Protein AF-A0A2K3KJ67-F1 (afdb_monomer_lite)

Structure (mmCIF, N/CA/C/O backbone):
data_AF-A0A2K3KJ67-F1
#
_entry.id   AF-A0A2K3KJ67-F1
#
loop_
_atom_site.group_PDB
_atom_site.id
_atom_site.type_symbol
_atom_site.label_atom_id
_atom_site.label_alt_id
_atom_site.label_comp_id
_atom_site.label_asym_id
_atom_site.label_entity_id
_atom_site.label_seq_id
_atom_site.pdbx_PDB_ins_code
_atom_site.Cartn_x
_atom_site.Cartn_y
_atom_site.Cartn_z
_atom_site.occupancy
_atom_site.B_iso_or_equiv
_atom_site.auth_seq_id
_atom_site.auth_comp_id
_atom_site.auth_asym_id
_atom_site.auth_atom_id
_atom_site.pdbx_PDB_model_num
ATOM 1 N N . MET A 1 1 ? 28.065 16.083 -2.237 1.00 53.19 1 MET A N 1
ATOM 2 C CA . MET A 1 1 ? 26.720 16.660 -2.089 1.00 53.19 1 MET A CA 1
ATOM 3 C C . MET A 1 1 ? 25.867 15.986 -3.131 1.00 53.19 1 MET A C 1
ATOM 5 O O . MET A 1 1 ? 26.121 16.191 -4.315 1.00 53.19 1 MET A O 1
ATOM 9 N N . ASP A 1 2 ? 25.000 15.071 -2.716 1.00 60.53 2 ASP A N 1
ATOM 10 C CA . ASP A 1 2 ? 24.106 14.408 -3.655 1.00 60.53 2 ASP A CA 1
ATOM 11 C C . ASP A 1 2 ? 22.983 15.401 -4.001 1.00 60.53 2 ASP A C 1
ATOM 13 O O . ASP A 1 2 ? 22.288 15.850 -3.090 1.00 60.53 2 ASP A O 1
ATOM 17 N N . PRO A 1 3 ? 22.783 15.794 -5.271 1.00 63.31 3 PRO A N 1
ATOM 18 C CA . PRO A 1 3 ? 21.736 16.752 -5.637 1.00 63.31 3 PRO A CA 1
ATOM 19 C C . PRO A 1 3 ? 20.324 16.268 -5.264 1.00 63.31 3 PRO A C 1
ATOM 21 O O . PRO A 1 3 ? 19.387 17.058 -5.268 1.00 63.31 3 PRO A O 1
ATOM 24 N N . ARG A 1 4 ? 20.155 14.988 -4.895 1.00 62.88 4 ARG A N 1
ATOM 25 C CA . ARG A 1 4 ? 18.909 14.428 -4.350 1.00 62.88 4 ARG A CA 1
ATOM 26 C C . ARG A 1 4 ? 18.624 14.840 -2.901 1.00 62.88 4 ARG A C 1
ATOM 28 O O . ARG A 1 4 ? 17.488 14.661 -2.466 1.00 62.88 4 ARG A O 1
ATOM 35 N N . GLU A 1 5 ? 19.600 15.359 -2.155 1.00 57.91 5 GLU A N 1
ATOM 36 C CA . GLU A 1 5 ? 19.411 15.842 -0.777 1.00 57.91 5 GLU A CA 1
ATOM 37 C C . GLU A 1 5 ? 18.647 17.177 -0.734 1.00 57.91 5 GLU A C 1
ATOM 39 O O . GLU A 1 5 ? 17.746 17.322 0.087 1.00 57.91 5 GLU A O 1
ATOM 44 N N . GLU A 1 6 ? 18.879 18.098 -1.680 1.00 55.84 6 GLU A N 1
ATOM 45 C CA . GLU A 1 6 ? 18.148 19.382 -1.763 1.00 55.84 6 GLU A CA 1
ATOM 46 C C . GLU A 1 6 ? 16.632 19.208 -1.980 1.00 55.84 6 GLU A C 1
ATOM 48 O O . GLU A 1 6 ? 15.830 20.046 -1.567 1.00 55.84 6 GLU A O 1
ATOM 53 N N . PHE A 1 7 ? 16.208 18.101 -2.600 1.00 56.47 7 PHE A N 1
ATOM 54 C CA . PH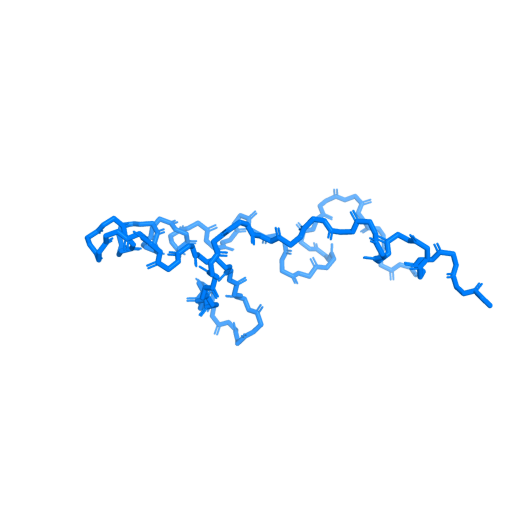E A 1 7 ? 14.789 17.795 -2.807 1.00 56.47 7 PHE A CA 1
ATOM 55 C C . PHE A 1 7 ? 14.127 17.112 -1.606 1.00 56.47 7 PHE A C 1
ATOM 57 O O . PHE A 1 7 ? 12.916 16.897 -1.648 1.00 56.47 7 PHE A O 1
ATOM 64 N N . GLN A 1 8 ? 14.873 16.726 -0.563 1.00 56.06 8 GLN A N 1
ATOM 65 C CA . GLN A 1 8 ? 14.290 16.118 0.640 1.00 56.06 8 GLN A CA 1
ATOM 66 C C . GLN A 1 8 ? 13.661 17.166 1.558 1.00 56.06 8 GLN A C 1
ATOM 68 O O . GLN A 1 8 ? 12.543 16.948 2.019 1.00 56.06 8 GLN A O 1
ATOM 73 N N . ASP A 1 9 ? 14.294 18.333 1.715 1.00 54.88 9 ASP A N 1
ATOM 74 C CA . ASP A 1 9 ? 13.784 19.439 2.547 1.00 54.88 9 ASP A CA 1
ATOM 75 C C . ASP A 1 9 ? 12.467 20.043 2.034 1.00 54.88 9 ASP A C 1
ATOM 77 O O . ASP A 1 9 ? 11.746 20.720 2.764 1.00 54.88 9 ASP A O 1
ATOM 81 N N . ARG A 1 10 ? 12.120 19.786 0.769 1.00 57.16 10 ARG A N 1
ATOM 82 C CA . ARG A 1 10 ? 10.898 20.290 0.129 1.00 57.16 10 ARG A CA 1
ATOM 83 C C . ARG A 1 10 ? 9.787 19.242 0.021 1.00 57.16 10 ARG A C 1
ATOM 85 O O . ARG A 1 10 ? 8.757 19.511 -0.601 1.00 57.16 10 ARG A O 1
ATOM 92 N N . ARG A 1 11 ? 9.980 18.043 0.583 1.00 63.53 11 ARG A N 1
ATOM 93 C CA . ARG A 1 11 ? 8.948 16.998 0.580 1.00 63.53 11 ARG A CA 1
ATOM 94 C C . ARG A 1 11 ? 7.838 17.411 1.534 1.00 63.53 11 ARG A C 1
ATOM 96 O O . ARG A 1 11 ? 8.049 17.533 2.735 1.00 63.53 11 ARG A O 1
ATOM 103 N N . VAL A 1 12 ? 6.651 17.638 0.985 1.00 68.75 12 VAL A N 1
ATOM 104 C CA . VAL A 1 12 ? 5.451 17.858 1.790 1.00 68.75 12 VAL A CA 1
ATOM 105 C C . VAL A 1 12 ? 5.142 16.533 2.476 1.00 68.75 12 VAL A C 1
ATOM 107 O O . VAL A 1 12 ? 4.885 15.534 1.801 1.00 68.75 12 VAL A O 1
ATOM 110 N N . SER A 1 13 ? 5.220 16.509 3.803 1.00 69.38 13 SER A N 1
ATOM 111 C CA . SER A 1 13 ? 4.749 15.361 4.569 1.00 69.38 13 SER A CA 1
ATOM 112 C C . SER A 1 13 ? 3.261 15.144 4.284 1.00 69.38 13 SER A C 1
ATOM 114 O O . SER A 1 13 ? 2.528 16.127 4.120 1.00 69.38 13 SER A O 1
ATOM 116 N N . PRO A 1 14 ? 2.797 13.886 4.218 1.00 70.19 14 PRO A N 1
ATOM 117 C CA . PRO A 1 14 ? 1.374 13.594 4.146 1.00 70.19 14 PRO A CA 1
ATOM 118 C C . PRO A 1 14 ? 0.616 14.370 5.229 1.00 70.19 14 PRO A C 1
ATOM 120 O O . PRO A 1 14 ? 1.075 14.468 6.365 1.00 70.19 14 PRO A O 1
ATOM 123 N N . ILE A 1 15 ? -0.524 14.955 4.859 1.00 79.75 15 ILE A N 1
ATOM 124 C CA . ILE A 1 15 ? -1.362 15.729 5.790 1.00 79.75 15 ILE A CA 1
ATOM 125 C C . ILE A 1 15 ? -2.003 14.796 6.832 1.00 79.75 15 ILE A C 1
ATOM 127 O O . ILE A 1 15 ? -2.302 15.223 7.944 1.00 79.75 15 ILE A O 1
ATOM 131 N N . GLU A 1 16 ? -2.196 13.527 6.472 1.00 84.94 16 GLU A N 1
ATOM 132 C CA . GLU A 1 16 ? -2.705 12.476 7.348 1.00 84.94 16 GLU A CA 1
ATOM 133 C C . GLU A 1 16 ? -1.636 11.424 7.653 1.00 84.94 16 GLU A C 1
ATOM 135 O O . GLU A 1 16 ? -0.736 11.178 6.845 1.00 84.94 16 GLU A O 1
ATOM 140 N N . ASP A 1 17 ? -1.783 10.753 8.794 1.00 90.12 17 ASP A N 1
ATOM 141 C CA . ASP A 1 17 ? -0.989 9.572 9.105 1.00 90.12 17 ASP A CA 1
ATOM 142 C C . ASP A 1 17 ? -1.336 8.440 8.137 1.00 90.12 17 ASP A C 1
ATOM 144 O O . ASP A 1 17 ? -2.511 8.148 7.878 1.00 90.12 17 A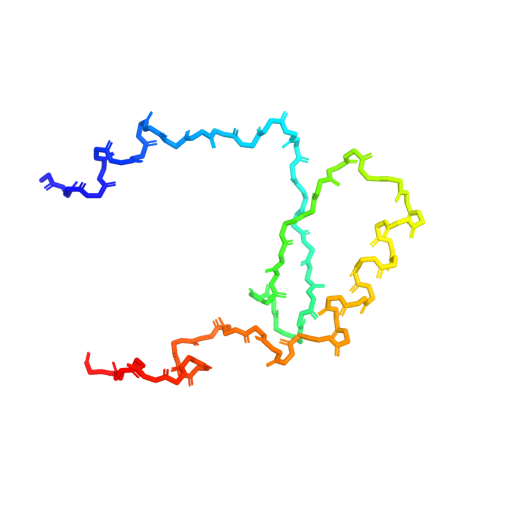SP A O 1
ATOM 148 N N . LEU A 1 18 ? -0.298 7.777 7.634 1.00 91.69 18 LEU A N 1
ATOM 149 C CA . LEU A 1 18 ? -0.408 6.668 6.699 1.00 91.69 18 LEU A CA 1
ATOM 150 C C . LEU A 1 18 ? -0.017 5.354 7.373 1.00 91.69 18 LEU A C 1
ATOM 152 O O . LEU A 1 18 ? 0.940 5.292 8.141 1.00 91.69 18 LEU A O 1
ATOM 156 N N . GLU A 1 19 ? -0.710 4.281 7.012 1.00 92.31 19 GLU A N 1
ATOM 157 C CA . GLU A 1 19 ? -0.387 2.919 7.416 1.00 92.31 19 GLU A CA 1
ATOM 158 C C . GLU A 1 19 ? 0.018 2.081 6.204 1.00 92.31 19 GLU A C 1
ATOM 160 O O . GLU A 1 19 ? -0.642 2.100 5.162 1.00 92.31 19 GLU A O 1
ATOM 165 N N . GLN A 1 20 ? 1.096 1.315 6.352 1.00 93.50 20 GLN A N 1
ATOM 166 C CA . GLN A 1 20 ? 1.571 0.404 5.321 1.00 93.50 20 GLN A CA 1
ATOM 167 C C . GLN A 1 20 ? 0.771 -0.903 5.338 1.00 93.50 20 GLN A C 1
ATOM 169 O O . GLN A 1 20 ? 0.605 -1.542 6.375 1.00 93.50 20 GLN A O 1
ATOM 174 N N . VAL A 1 21 ? 0.309 -1.329 4.165 1.00 94.12 21 VAL A N 1
ATOM 175 C CA . VAL A 1 21 ? -0.467 -2.555 3.977 1.00 94.12 21 VAL A CA 1
ATOM 176 C C . VAL A 1 21 ? 0.131 -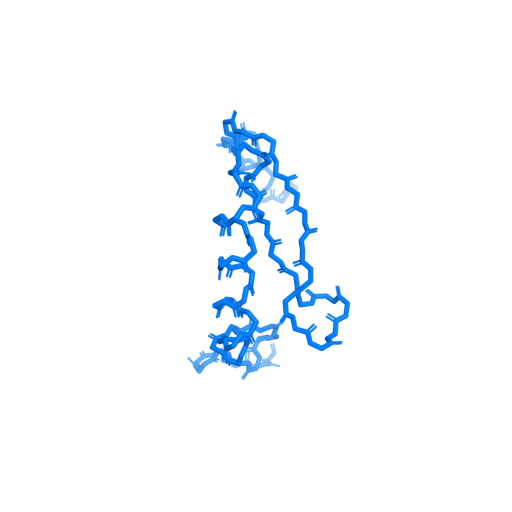3.370 2.837 1.00 94.12 21 VAL A C 1
ATOM 178 O O . VAL A 1 21 ? 0.357 -2.855 1.744 1.00 94.12 21 VAL A O 1
ATOM 181 N N . GLN A 1 22 ? 0.354 -4.662 3.074 1.00 95.31 22 GLN A N 1
ATOM 182 C CA . GLN A 1 22 ? 0.778 -5.597 2.034 1.00 95.31 22 GLN A CA 1
ATOM 183 C C . GLN A 1 22 ? -0.396 -5.966 1.118 1.00 95.31 22 GLN A C 1
ATOM 185 O O . GLN A 1 22 ? -1.445 -6.433 1.585 1.00 95.31 22 GLN A O 1
ATOM 190 N N . ILE A 1 23 ? -0.205 -5.769 -0.188 1.00 95.56 23 ILE A N 1
ATOM 191 C CA . ILE A 1 23 ? -1.203 -6.071 -1.224 1.00 95.56 23 ILE A CA 1
ATOM 192 C C . ILE A 1 23 ? -0.737 -7.120 -2.239 1.00 95.56 23 ILE A C 1
ATOM 194 O O . ILE A 1 23 ? -1.585 -7.690 -2.912 1.00 95.56 23 ILE A O 1
ATOM 198 N N . GLY A 1 24 ? 0.561 -7.420 -2.317 1.00 92.69 24 GLY A N 1
ATOM 199 C CA . GLY A 1 24 ? 1.080 -8.520 -3.133 1.00 92.69 24 GLY A CA 1
ATOM 200 C C . GLY A 1 24 ? 1.570 -9.717 -2.314 1.00 92.69 24 GLY A C 1
ATOM 201 O O . GLY A 1 24 ? 1.541 -9.714 -1.080 1.00 92.69 24 GLY A O 1
ATOM 202 N N . ASP A 1 25 ? 2.050 -10.740 -3.012 1.00 91.56 25 ASP A N 1
ATOM 203 C CA . ASP A 1 25 ? 2.522 -12.000 -2.429 1.00 91.56 25 ASP A CA 1
ATOM 204 C C . ASP A 1 25 ? 3.820 -11.839 -1.629 1.00 91.56 25 ASP A C 1
ATOM 206 O O . ASP A 1 25 ? 4.062 -12.561 -0.660 1.00 91.56 25 ASP A O 1
ATOM 210 N N . HIS A 1 26 ? 4.659 -10.872 -2.006 1.00 92.12 26 HIS A N 1
ATOM 211 C CA . HIS A 1 26 ? 5.951 -10.658 -1.360 1.00 92.12 26 HIS A CA 1
ATOM 212 C C . HIS A 1 26 ? 5.883 -9.556 -0.291 1.00 92.12 26 HIS A C 1
ATOM 214 O O . HIS A 1 26 ? 5.171 -8.568 -0.476 1.00 92.12 26 HIS A O 1
ATOM 220 N N . PRO A 1 27 ? 6.700 -9.631 0.781 1.00 90.69 27 PRO A N 1
ATOM 221 C CA . PRO A 1 27 ? 6.699 -8.636 1.860 1.00 90.69 27 PRO A CA 1
ATOM 222 C C . PRO A 1 27 ? 6.987 -7.195 1.420 1.00 90.69 27 PRO A C 1
ATOM 224 O O . PRO A 1 27 ? 6.611 -6.261 2.116 1.00 90.69 27 PRO A O 1
ATOM 227 N N . HIS A 1 28 ? 7.660 -6.999 0.282 1.00 90.12 28 HIS A N 1
ATOM 228 C CA . HIS A 1 28 ? 7.953 -5.670 -0.264 1.00 90.12 28 HIS A CA 1
ATOM 229 C C . HIS A 1 28 ? 6.799 -5.092 -1.099 1.00 90.12 28 HIS A C 1
ATOM 231 O O . HIS A 1 28 ? 6.805 -3.900 -1.399 1.00 90.12 28 HIS A O 1
ATOM 237 N N . GLN A 1 29 ? 5.798 -5.904 -1.458 1.00 93.50 29 GLN A N 1
ATOM 238 C CA . GLN A 1 29 ? 4.662 -5.499 -2.286 1.00 93.50 29 GLN A CA 1
ATOM 239 C C . GLN A 1 29 ? 3.580 -4.845 -1.421 1.00 93.50 29 GLN A C 1
ATOM 241 O O . GLN A 1 29 ? 2.512 -5.406 -1.148 1.00 93.50 29 GLN A O 1
ATOM 246 N N . THR A 1 30 ? 3.914 -3.660 -0.920 1.00 94.81 30 THR A N 1
ATOM 247 C CA . THR A 1 30 ? 3.108 -2.889 0.029 1.00 94.81 30 THR A CA 1
ATOM 248 C C . THR A 1 30 ? 2.685 -1.549 -0.559 1.00 94.81 30 THR A C 1
ATOM 250 O O . THR A 1 30 ? 3.299 -1.037 -1.490 1.00 94.81 30 THR A O 1
ATOM 253 N N . THR A 1 31 ? 1.630 -0.972 0.007 1.00 93.12 31 THR A N 1
ATOM 254 C CA . THR A 1 31 ? 1.163 0.384 -0.290 1.00 93.12 31 THR A CA 1
ATOM 255 C C . THR A 1 31 ? 0.755 1.091 0.997 1.00 93.12 31 THR A C 1
ATOM 257 O O . THR A 1 31 ? 0.459 0.441 1.999 1.00 93.12 31 THR A O 1
ATOM 260 N N . SER A 1 32 ? 0.717 2.418 0.969 1.00 92.00 32 SER A N 1
ATOM 261 C CA . SER A 1 32 ? 0.296 3.243 2.102 1.00 92.00 32 SER A CA 1
ATOM 262 C C . SER A 1 32 ? -1.170 3.651 1.967 1.00 92.00 32 SER A C 1
ATOM 264 O O . SER A 1 32 ? -1.598 4.069 0.892 1.00 92.00 32 SER A O 1
ATOM 266 N N . LEU A 1 33 ? -1.937 3.545 3.052 1.00 92.56 33 LEU A N 1
ATOM 267 C CA . LEU A 1 33 ? -3.333 3.979 3.139 1.00 92.56 33 LEU A CA 1
ATOM 268 C C . LEU A 1 33 ? -3.521 4.971 4.286 1.00 92.56 33 LEU A C 1
ATOM 270 O O . LEU A 1 33 ? -2.909 4.817 5.340 1.00 92.56 33 LEU A O 1
ATOM 274 N N . GLY A 1 34 ? -4.402 5.951 4.091 1.00 92.19 34 GLY A N 1
ATOM 275 C CA . GLY A 1 34 ? -4.792 6.900 5.130 1.00 92.19 34 GLY A CA 1
ATOM 276 C C . GLY A 1 34 ? -5.389 6.207 6.351 1.00 92.19 34 GLY A C 1
ATOM 277 O O . GLY A 1 34 ? -6.277 5.357 6.230 1.00 92.19 34 GLY A O 1
ATOM 278 N N . THR A 1 35 ? -4.917 6.574 7.540 1.00 90.00 35 THR A N 1
ATOM 279 C CA . THR A 1 35 ? -5.433 6.036 8.813 1.00 90.00 35 THR A CA 1
ATO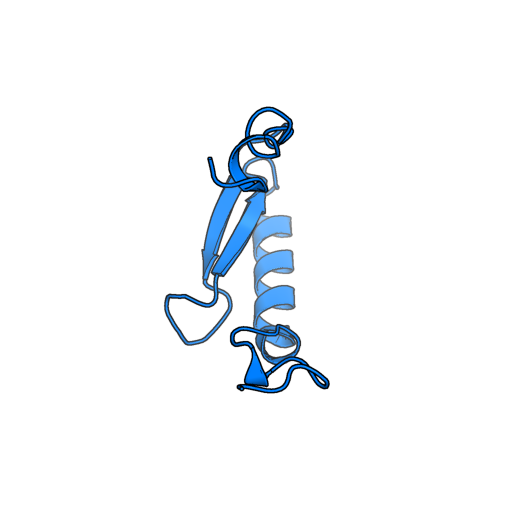M 280 C C . THR A 1 35 ? -6.826 6.567 9.151 1.00 90.00 35 THR A C 1
ATOM 282 O O . THR A 1 35 ? -7.561 5.920 9.898 1.00 90.00 35 THR A O 1
ATOM 285 N N . ALA A 1 36 ? -7.226 7.699 8.563 1.00 91.62 36 ALA A N 1
ATOM 286 C CA . ALA A 1 36 ? -8.548 8.292 8.741 1.00 91.62 36 ALA A CA 1
ATOM 287 C C . ALA A 1 36 ? -9.665 7.560 7.965 1.00 91.62 36 ALA A C 1
ATOM 289 O O . ALA A 1 36 ? -10.843 7.878 8.140 1.00 91.62 36 ALA A O 1
ATOM 290 N N . LEU A 1 37 ? -9.325 6.579 7.116 1.00 90.12 37 LEU A N 1
ATOM 291 C CA . LEU A 1 37 ? -10.305 5.835 6.323 1.00 90.12 37 LEU A CA 1
ATOM 292 C C . LEU A 1 37 ? -11.221 4.966 7.205 1.00 90.12 37 LEU A C 1
ATOM 294 O O . LEU A 1 37 ? -10.732 4.180 8.026 1.00 90.12 37 LEU A O 1
ATOM 298 N N . PRO A 1 38 ? -12.552 4.997 6.989 1.00 94.31 38 PRO A N 1
ATOM 299 C CA . PRO A 1 38 ? -13.468 4.078 7.649 1.00 94.31 38 PRO A CA 1
ATOM 300 C C . PRO A 1 38 ? -13.098 2.618 7.376 1.00 94.31 38 PRO A C 1
ATOM 302 O O . PRO A 1 38 ? -12.759 2.237 6.255 1.00 94.31 38 PRO A O 1
ATOM 305 N N . ASN A 1 39 ? -13.247 1.757 8.385 1.00 92.12 39 ASN A N 1
ATOM 306 C CA . ASN A 1 39 ? -12.877 0.340 8.293 1.00 92.12 39 ASN A CA 1
ATOM 307 C C . ASN A 1 39 ? -13.516 -0.402 7.104 1.00 92.12 39 ASN A C 1
ATOM 309 O O . ASN A 1 39 ? -12.911 -1.314 6.540 1.00 92.12 39 ASN A O 1
ATOM 313 N N . GLU A 1 40 ? -14.748 -0.054 6.731 1.00 95.12 40 GLU A N 1
ATOM 314 C CA . GLU A 1 40 ? -15.424 -0.672 5.590 1.00 95.12 40 GLU A CA 1
ATOM 315 C C . GLU A 1 40 ? -14.795 -0.266 4.253 1.00 95.12 40 GLU A C 1
ATOM 317 O O . GLU A 1 40 ? -14.495 -1.131 3.428 1.00 95.12 40 GLU A O 1
ATOM 322 N N . GLU A 1 41 ? -14.560 1.030 4.059 1.00 94.69 41 GLU A N 1
ATOM 323 C CA . GLU A 1 41 ? -13.914 1.570 2.862 1.00 94.69 41 GLU A CA 1
ATOM 324 C C . GLU A 1 41 ? -12.489 1.055 2.737 1.00 94.69 41 GLU A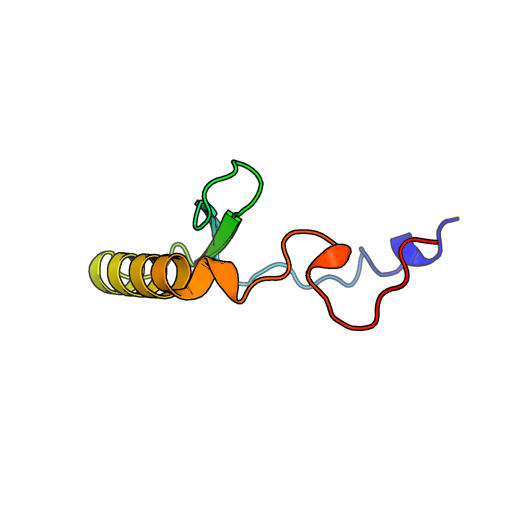 C 1
ATOM 326 O O . GLU A 1 41 ? -12.102 0.552 1.685 1.00 94.69 41 GLU A O 1
ATOM 331 N N . ARG A 1 42 ? -11.744 1.054 3.844 1.00 93.88 42 ARG A N 1
ATOM 332 C CA . ARG A 1 42 ? -10.398 0.495 3.904 1.00 93.88 42 ARG A CA 1
ATOM 333 C C . ARG A 1 42 ? -10.359 -0.952 3.415 1.00 93.88 42 ARG A C 1
ATOM 335 O O . ARG A 1 42 ? -9.521 -1.294 2.587 1.00 93.88 42 ARG A O 1
ATOM 342 N N . ARG A 1 43 ? -11.277 -1.812 3.875 1.00 94.56 43 ARG A N 1
ATOM 343 C CA . ARG A 1 43 ? -11.347 -3.208 3.403 1.00 94.56 43 ARG A CA 1
ATOM 344 C C . ARG A 1 43 ? -11.664 -3.303 1.911 1.00 94.56 43 ARG A C 1
ATOM 346 O O . ARG A 1 43 ? -11.071 -4.136 1.230 1.00 94.56 43 ARG A O 1
ATOM 353 N N . LYS A 1 44 ? -12.578 -2.468 1.406 1.00 96.38 44 LYS A N 1
ATOM 354 C CA . LYS A 1 44 ? -12.927 -2.415 -0.024 1.00 96.38 44 LYS A CA 1
ATOM 355 C C . LYS A 1 44 ? -11.722 -2.001 -0.870 1.00 96.38 44 LYS A C 1
ATOM 357 O O . LYS A 1 44 ? -11.419 -2.677 -1.847 1.00 96.38 44 LYS A O 1
ATOM 362 N N . ILE A 1 45 ? -11.003 -0.960 -0.453 1.00 95.50 45 ILE A N 1
ATOM 363 C CA . ILE A 1 45 ? -9.797 -0.464 -1.125 1.00 95.50 45 ILE A CA 1
ATOM 364 C C . ILE A 1 45 ? -8.708 -1.538 -1.130 1.00 95.50 45 ILE A C 1
ATOM 366 O O . ILE A 1 45 ? -8.191 -1.867 -2.192 1.00 95.50 45 ILE A O 1
ATOM 370 N N . ILE A 1 46 ? -8.410 -2.151 0.021 1.00 94.62 46 ILE A N 1
ATOM 371 C CA . ILE A 1 46 ? -7.413 -3.230 0.107 1.00 94.62 46 ILE A CA 1
ATOM 372 C C . ILE A 1 46 ? -7.778 -4.383 -0.826 1.00 94.62 46 ILE A C 1
ATOM 374 O O . ILE A 1 46 ? -6.901 -4.914 -1.498 1.00 94.62 46 ILE A O 1
ATOM 378 N N . LYS A 1 47 ? -9.057 -4.769 -0.885 1.00 96.12 47 LYS A N 1
ATOM 379 C CA . LYS A 1 47 ? -9.506 -5.825 -1.794 1.00 96.12 47 LYS A CA 1
ATOM 380 C C . LYS A 1 47 ? -9.232 -5.460 -3.253 1.00 96.12 47 LYS A C 1
ATOM 382 O O . LYS A 1 47 ? -8.601 -6.241 -3.946 1.00 96.12 47 LYS A O 1
ATOM 387 N N . ILE A 1 48 ? -9.642 -4.267 -3.685 1.00 96.38 48 ILE A N 1
ATOM 388 C CA . ILE A 1 48 ? -9.415 -3.796 -5.059 1.00 96.38 48 ILE A CA 1
ATOM 389 C C . ILE A 1 48 ? -7.918 -3.778 -5.382 1.00 96.38 48 ILE A C 1
ATOM 391 O O . ILE A 1 48 ? -7.514 -4.250 -6.436 1.00 96.38 48 ILE A O 1
ATOM 395 N N . LEU A 1 49 ? -7.088 -3.272 -4.470 1.00 95.75 49 LEU A N 1
ATOM 396 C CA . LEU A 1 49 ? -5.641 -3.198 -4.664 1.00 95.75 49 LEU A CA 1
ATOM 397 C C . LEU A 1 49 ? -4.990 -4.582 -4.761 1.00 95.75 49 LEU A C 1
ATOM 399 O O . LEU A 1 49 ? -4.097 -4.767 -5.577 1.00 95.75 49 LEU A O 1
ATOM 403 N N . LYS A 1 50 ? -5.454 -5.552 -3.965 1.00 95.00 50 LYS A N 1
ATOM 404 C CA . LYS A 1 50 ? -4.999 -6.948 -4.039 1.00 95.00 50 LYS A CA 1
ATOM 405 C C . LYS A 1 50 ? -5.419 -7.622 -5.340 1.00 95.00 50 LYS A C 1
ATOM 407 O O . LYS A 1 50 ? -4.605 -8.289 -5.964 1.00 95.00 50 LYS A O 1
ATOM 412 N N . ASP A 1 51 ? -6.663 -7.408 -5.762 1.00 95.94 51 ASP A N 1
ATOM 413 C CA . ASP A 1 51 ? -7.205 -7.972 -7.003 1.00 95.94 51 ASP A CA 1
ATOM 414 C C . ASP A 1 51 ? -6.495 -7.412 -8.255 1.00 95.94 51 ASP A C 1
ATOM 416 O O . ASP A 1 51 ? -6.585 -8.015 -9.317 1.00 95.94 51 ASP A O 1
ATOM 420 N N . ASN A 1 52 ? -5.796 -6.276 -8.127 1.00 94.56 52 ASN A N 1
ATOM 421 C CA . ASN A 1 52 ? -5.042 -5.610 -9.196 1.00 94.56 52 ASN A CA 1
ATOM 422 C C . ASN A 1 52 ? -3.539 -5.501 -8.871 1.00 94.56 52 ASN A C 1
ATOM 424 O O . ASN A 1 52 ? -2.854 -4.607 -9.374 1.00 94.56 52 ASN A O 1
ATOM 428 N N . ALA A 1 53 ? -3.018 -6.353 -7.982 1.00 91.69 53 ALA A N 1
ATOM 429 C CA . ALA A 1 53 ? -1.620 -6.284 -7.558 1.00 91.69 53 ALA A CA 1
ATOM 430 C C . ALA A 1 53 ? -0.640 -6.529 -8.721 1.00 91.69 53 ALA A C 1
ATOM 432 O O . ALA A 1 53 ? 0.499 -6.074 -8.670 1.00 91.69 53 ALA A O 1
ATOM 433 N N . ASP A 1 54 ? -1.080 -7.209 -9.777 1.00 89.19 54 ASP A N 1
ATOM 434 C CA . ASP A 1 54 ? -0.350 -7.457 -11.021 1.00 89.19 54 ASP A CA 1
ATOM 435 C C . ASP A 1 54 ? -0.171 -6.206 -11.897 1.00 89.19 54 ASP A C 1
ATOM 437 O O . ASP A 1 54 ? 0.734 -6.169 -12.726 1.00 89.19 54 ASP A O 1
ATOM 441 N N . LEU A 1 55 ? -0.988 -5.164 -11.698 1.00 90.81 55 LEU A N 1
ATOM 442 C CA . LEU A 1 55 ? -0.862 -3.892 -12.421 1.00 90.81 55 LEU A CA 1
ATOM 443 C C . LEU A 1 55 ? 0.242 -2.984 -11.860 1.00 90.81 55 LEU A C 1
ATOM 445 O O . LEU A 1 55 ? 0.572 -1.962 -12.467 1.00 90.81 55 LEU A O 1
ATOM 449 N N . PHE A 1 56 ? 0.794 -3.316 -10.693 1.00 89.50 56 PHE A N 1
ATOM 450 C CA . PHE A 1 56 ? 1.882 -2.561 -10.084 1.00 89.50 56 PHE A CA 1
ATOM 451 C C . PHE A 1 56 ? 3.232 -3.032 -10.614 1.00 89.50 56 PHE A C 1
ATOM 453 O O . PHE A 1 56 ? 3.492 -4.227 -10.729 1.00 89.50 56 PHE A O 1
ATOM 460 N N . ALA A 1 57 ? 4.128 -2.077 -10.852 1.00 90.25 57 ALA A N 1
ATOM 461 C CA . ALA A 1 57 ? 5.517 -2.381 -11.147 1.00 90.25 57 ALA A CA 1
ATOM 462 C C . ALA A 1 57 ? 6.327 -2.512 -9.851 1.00 90.25 57 ALA A C 1
ATOM 464 O O . ALA A 1 57 ? 6.812 -1.521 -9.302 1.00 90.25 57 ALA A O 1
ATOM 465 N N . TRP A 1 58 ? 6.443 -3.737 -9.341 1.00 89.50 58 TRP A N 1
ATOM 466 C CA . TRP A 1 58 ? 7.127 -4.038 -8.080 1.00 89.50 58 TRP A CA 1
ATOM 467 C C . TRP A 1 58 ? 8.647 -4.023 -8.210 1.00 89.50 58 TRP A C 1
ATOM 469 O O . TRP A 1 58 ? 9.354 -3.719 -7.248 1.00 89.50 58 TRP A O 1
ATOM 479 N N . LYS A 1 59 ? 9.145 -4.342 -9.402 1.00 86.69 59 LYS A N 1
ATOM 480 C CA . LYS A 1 59 ? 10.556 -4.279 -9.787 1.00 86.69 59 LYS A CA 1
ATOM 481 C C . LYS A 1 59 ? 10.708 -3.515 -11.107 1.00 86.69 59 LYS A C 1
ATOM 483 O O . LYS A 1 59 ? 9.739 -3.401 -11.858 1.00 86.69 59 LYS A O 1
ATOM 488 N N . PRO A 1 60 ? 11.913 -3.011 -11.424 1.00 81.44 60 PRO A N 1
ATOM 489 C CA . PRO A 1 60 ? 12.158 -2.274 -12.665 1.00 81.44 60 PRO A CA 1
ATOM 490 C C . PRO A 1 60 ? 11.712 -3.026 -13.927 1.00 81.44 60 PRO A C 1
ATOM 492 O O . PRO A 1 60 ? 11.134 -2.413 -14.819 1.00 81.44 60 PRO A O 1
ATOM 495 N N . SER A 1 61 ? 11.885 -4.352 -13.956 1.00 83.00 61 SER A N 1
ATOM 496 C CA . SER A 1 61 ? 11.462 -5.226 -15.061 1.00 83.00 61 SER A CA 1
ATOM 497 C C . SER A 1 61 ? 9.953 -5.258 -15.314 1.00 83.00 61 SER A C 1
ATOM 499 O O . SER A 1 61 ? 9.536 -5.673 -16.392 1.00 83.00 61 SER A O 1
ATOM 501 N N . ASP A 1 62 ? 9.128 -4.845 -14.352 1.00 84.00 62 ASP A N 1
ATOM 502 C CA . ASP A 1 62 ? 7.675 -4.789 -14.529 1.00 84.00 62 ASP A CA 1
ATOM 503 C C . ASP A 1 62 ? 7.239 -3.521 -15.296 1.00 84.00 62 ASP A C 1
ATOM 505 O O . ASP A 1 62 ? 6.101 -3.441 -15.760 1.00 84.00 62 ASP A O 1
ATOM 509 N N . MET A 1 63 ? 8.121 -2.521 -15.459 1.00 83.50 63 MET A N 1
ATOM 510 C CA . MET A 1 63 ? 7.847 -1.334 -16.276 1.00 83.50 63 MET A CA 1
ATOM 511 C C . MET A 1 63 ? 8.335 -1.538 -17.719 1.00 83.50 63 MET A C 1
ATOM 513 O O . MET A 1 63 ? 9.544 -1.614 -17.953 1.00 83.50 63 MET A O 1
ATOM 517 N N . PRO A 1 64 ? 7.441 -1.549 -18.725 1.00 74.88 64 PRO A N 1
ATOM 518 C CA . PRO A 1 64 ? 7.865 -1.617 -20.118 1.00 74.88 64 PRO A CA 1
ATOM 519 C C . PRO A 1 64 ? 8.625 -0.336 -20.499 1.00 74.88 64 PRO A C 1
ATOM 521 O O . PRO A 1 64 ? 8.067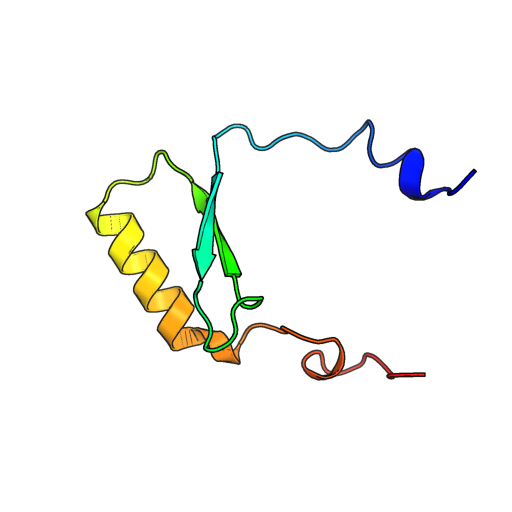 0.759 -20.461 1.00 74.88 64 PRO A O 1
ATOM 524 N N . GLY A 1 65 ? 9.898 -0.474 -20.881 1.00 72.88 65 GLY A N 1
ATOM 525 C CA . GLY A 1 65 ? 10.749 0.633 -21.345 1.00 72.88 65 GLY A CA 1
ATOM 526 C C . GLY A 1 65 ? 11.906 1.025 -20.419 1.00 72.88 65 GLY A C 1
ATOM 527 O O . GLY A 1 65 ? 12.660 1.927 -20.776 1.00 72.88 65 GLY A O 1
ATOM 528 N N . ILE A 1 66 ? 12.076 0.362 -19.270 1.00 70.62 66 ILE A N 1
ATOM 529 C CA . ILE A 1 66 ? 13.293 0.463 -18.450 1.00 70.62 66 ILE A CA 1
ATOM 530 C C . ILE A 1 66 ? 14.255 -0.655 -18.884 1.00 70.62 66 ILE A C 1
ATOM 532 O O . ILE A 1 66 ? 13.906 -1.830 -18.801 1.00 70.62 66 ILE A O 1
ATOM 536 N N . ASP A 1 67 ? 15.443 -0.290 -19.367 1.00 66.12 67 ASP A N 1
ATOM 537 C CA . ASP A 1 67 ? 16.531 -1.233 -19.668 1.00 66.12 67 ASP A CA 1
ATOM 538 C C . ASP A 1 67 ? 17.294 -1.544 -18.365 1.00 66.12 67 ASP A C 1
ATOM 540 O O . ASP A 1 67 ? 17.661 -0.617 -17.642 1.00 66.12 67 ASP A O 1
ATOM 544 N N . GLU A 1 68 ? 17.513 -2.820 -18.023 1.00 63.88 68 GLU A N 1
ATOM 545 C CA . GLU A 1 68 ? 18.179 -3.246 -16.767 1.00 63.88 68 GLU A CA 1
ATOM 546 C C . GLU A 1 68 ? 19.726 -3.139 -16.837 1.00 63.88 68 GLU A C 1
ATOM 548 O O . GLU A 1 68 ? 20.437 -3.981 -16.286 1.00 63.88 68 GLU A O 1
ATOM 553 N N . GLY A 1 69 ? 20.243 -2.128 -17.551 1.00 56.62 69 GLY A N 1
ATOM 554 C CA . GLY A 1 69 ? 21.669 -1.934 -17.869 1.00 56.62 69 GLY A CA 1
ATOM 555 C C . GLY A 1 69 ? 22.543 -1.410 -16.733 1.00 56.62 69 GLY A C 1
ATOM 556 O O . GLY A 1 69 ? 22.111 -0.473 -16.024 1.00 56.62 69 GLY A O 1
#

Sequence (69 aa):
MDPREEFQDRRVSPIEDLEQVQIGDHPHQTTSLGTALPNEERRKIIKILKDNADLFAWKPSDMPGIDEG

Secondary structure (DSSP, 8-state):
--TTTTTTTT----SS-EEEEE-SSSTT-EEEEETTS-HHHHHHHHHHHHHTGGGS--SGGGSTT----

Radius of gyration: 15.73 Å; chains: 1; bounding box: 42×32×30 Å

Foldseek 3Di:
DPPVVVVVVVDDDPPADWDWDAQDPDPQLIDIDGPPDDPVVVVVVSVVCNVCSLVDDSDQVSDPPDDPD

Organism: Trifolium pratense (NCBI:txid57577)

pLDDT: mean 83.25, std 13.96, range [53.19, 96.38]